Protein AF-A0A183A1S3-F1 (afdb_monomer)

Structure (mmCIF, N/CA/C/O backbone):
data_AF-A0A183A1S3-F1
#
_entry.id   AF-A0A183A1S3-F1
#
loop_
_atom_site.group_PDB
_atom_site.id
_atom_site.type_symbol
_atom_site.label_atom_id
_atom_site.label_alt_id
_atom_site.label_comp_id
_atom_site.label_asym_id
_atom_site.label_entity_id
_atom_site.label_seq_id
_atom_site.pdbx_PDB_ins_code
_atom_site.Cartn_x
_atom_site.Cartn_y
_atom_site.Cartn_z
_atom_site.occupancy
_atom_site.B_iso_or_equiv
_atom_site.auth_seq_id
_atom_site.auth_comp_id
_atom_site.auth_asym_id
_atom_site.auth_atom_id
_atom_site.pdbx_PDB_model_num
ATOM 1 N N . MET A 1 1 ? 10.368 -7.532 -5.852 1.00 74.38 1 MET A N 1
ATOM 2 C CA . MET A 1 1 ? 9.789 -8.353 -6.948 1.00 74.38 1 MET A CA 1
ATOM 3 C C . MET A 1 1 ? 8.423 -8.951 -6.631 1.00 74.38 1 MET A C 1
ATOM 5 O O . MET A 1 1 ? 7.540 -8.964 -7.488 1.00 74.38 1 MET A O 1
ATOM 9 N N . T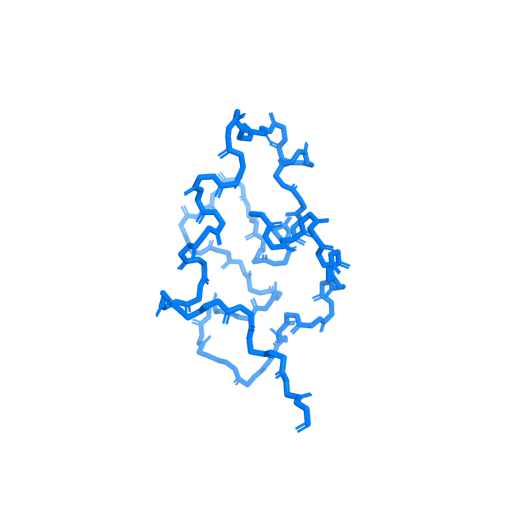RP A 1 2 ? 8.232 -9.451 -5.408 1.00 84.62 2 TRP A N 1
ATOM 10 C CA . TRP A 1 2 ? 7.004 -10.130 -4.989 1.00 84.62 2 TRP A CA 1
ATOM 11 C C . TRP A 1 2 ? 5.687 -9.402 -5.335 1.00 84.62 2 TRP A C 1
ATOM 13 O O . TRP A 1 2 ? 4.784 -10.018 -5.902 1.00 84.62 2 TRP A O 1
ATOM 23 N N . HIS A 1 3 ? 5.576 -8.094 -5.067 1.00 87.44 3 HIS A N 1
ATOM 24 C CA . HIS A 1 3 ? 4.335 -7.352 -5.332 1.00 87.44 3 HIS A CA 1
ATOM 25 C C . HIS A 1 3 ? 3.987 -7.307 -6.834 1.00 87.44 3 HIS A C 1
ATOM 27 O O . HIS A 1 3 ? 2.838 -7.550 -7.198 1.00 87.44 3 HIS A O 1
ATOM 33 N N . ARG A 1 4 ? 4.984 -7.112 -7.711 1.00 85.44 4 ARG A N 1
ATOM 34 C CA . ARG A 1 4 ? 4.823 -7.140 -9.177 1.00 85.44 4 ARG A CA 1
ATOM 35 C C . ARG A 1 4 ? 4.347 -8.498 -9.686 1.00 85.44 4 ARG A C 1
ATOM 37 O O . ARG A 1 4 ? 3.471 -8.573 -10.548 1.00 85.44 4 ARG A O 1
ATOM 44 N N . LYS A 1 5 ? 4.929 -9.570 -9.136 1.00 84.56 5 LYS A N 1
ATOM 45 C CA . LYS A 1 5 ? 4.654 -10.959 -9.524 1.00 84.56 5 LYS A CA 1
ATOM 46 C C . LYS A 1 5 ? 3.264 -11.420 -9.091 1.00 84.56 5 LYS A C 1
ATOM 48 O O . LYS A 1 5 ? 2.538 -11.990 -9.898 1.00 84.56 5 LYS A O 1
ATOM 53 N N . TYR A 1 6 ? 2.901 -11.191 -7.830 1.00 88.19 6 TYR A N 1
ATOM 54 C CA . TYR A 1 6 ? 1.681 -11.758 -7.243 1.00 88.19 6 TYR A CA 1
ATOM 55 C C . TYR A 1 6 ? 0.503 -10.790 -7.189 1.00 88.19 6 TYR A C 1
ATOM 57 O O . TYR A 1 6 ? -0.617 -11.237 -6.957 1.00 88.19 6 TYR A O 1
ATOM 65 N N . LYS A 1 7 ? 0.740 -9.488 -7.399 1.00 91.44 7 LYS A N 1
ATOM 66 C CA . LYS A 1 7 ? -0.281 -8.424 -7.399 1.00 91.44 7 LYS A CA 1
ATOM 67 C C . LYS A 1 7 ? -1.286 -8.583 -6.247 1.00 91.44 7 LYS A C 1
ATOM 69 O O . LYS A 1 7 ? -2.496 -8.655 -6.475 1.00 91.44 7 LYS A O 1
ATOM 74 N N . PRO A 1 8 ? -0.793 -8.719 -5.005 1.00 94.12 8 PRO A N 1
ATOM 75 C CA . PRO A 1 8 ? -1.634 -9.014 -3.855 1.00 94.12 8 PRO A CA 1
ATOM 76 C C . PRO A 1 8 ? -2.623 -7.874 -3.605 1.00 94.12 8 PRO A C 1
ATOM 78 O O . PRO A 1 8 ? -2.303 -6.694 -3.736 1.00 94.12 8 PRO A O 1
ATOM 81 N N . SER A 1 9 ? -3.824 -8.212 -3.143 1.00 94.50 9 SER A N 1
ATOM 82 C CA . SER A 1 9 ? -4.738 -7.187 -2.644 1.00 94.50 9 SER A CA 1
ATOM 83 C C . SER A 1 9 ? -4.215 -6.612 -1.330 1.00 94.50 9 SER A C 1
ATOM 85 O O . SER A 1 9 ? -3.888 -7.368 -0.422 1.00 94.50 9 SER A O 1
ATOM 87 N N . VAL A 1 10 ? -4.275 -5.292 -1.144 1.00 94.69 10 VAL A N 1
ATOM 88 C CA . VAL A 1 10 ? -3.972 -4.631 0.143 1.00 94.69 10 VAL A CA 1
ATOM 89 C C . VAL A 1 10 ? -4.814 -5.158 1.320 1.00 94.69 10 VAL A C 1
ATOM 91 O O . VAL A 1 10 ? -4.483 -4.957 2.486 1.00 94.69 10 VAL A O 1
ATOM 94 N N . LYS A 1 11 ? -5.916 -5.870 1.043 1.00 94.31 11 LYS A N 1
ATOM 95 C CA . LYS A 1 11 ? -6.737 -6.546 2.058 1.00 94.31 11 LYS A CA 1
ATOM 96 C C . LYS A 1 11 ? -6.014 -7.702 2.761 1.00 94.31 11 LYS A C 1
ATOM 98 O O . LYS A 1 11 ? -6.433 -8.050 3.859 1.00 94.31 11 LYS A O 1
ATOM 103 N N . VAL A 1 12 ? -4.962 -8.273 2.164 1.00 94.69 12 VAL A N 1
ATOM 104 C CA . VAL A 1 12 ? -4.163 -9.334 2.804 1.00 94.69 12 VAL A CA 1
ATOM 105 C C . VAL A 1 12 ? -3.254 -8.786 3.905 1.00 94.69 12 VAL A C 1
ATOM 107 O O . VAL A 1 12 ? -2.861 -9.530 4.797 1.00 94.69 12 VAL A O 1
ATOM 110 N N . PHE A 1 13 ? -2.948 -7.483 3.875 1.00 95.25 13 PHE A N 1
ATOM 111 C CA . PHE A 1 13 ? -2.232 -6.814 4.953 1.00 95.25 13 PHE A CA 1
ATOM 112 C C . PHE A 1 13 ? -3.178 -6.702 6.169 1.00 95.25 13 PHE A C 1
ATOM 114 O O . PHE A 1 13 ? -4.234 -6.066 6.067 1.00 95.25 13 PHE A O 1
ATOM 121 N N . PRO A 1 14 ? -2.846 -7.308 7.324 1.00 96.44 14 PRO A N 1
ATOM 122 C CA . PRO A 1 14 ? -3.725 -7.326 8.490 1.00 96.44 14 PRO A CA 1
ATOM 123 C C . PRO A 1 14 ? -4.020 -5.924 9.042 1.00 96.44 14 PRO A C 1
ATOM 125 O O . PRO A 1 14 ? -3.127 -5.106 9.251 1.00 96.44 14 PRO A O 1
ATOM 128 N N . LYS A 1 15 ? -5.298 -5.666 9.348 1.00 97.19 15 LYS A N 1
ATOM 129 C CA . LYS A 1 15 ? -5.743 -4.430 10.021 1.00 97.19 15 LYS A CA 1
ATOM 130 C C . LYS A 1 15 ? -5.670 -4.486 11.550 1.00 97.19 15 LYS A C 1
ATOM 132 O O . LYS A 1 15 ? -5.803 -3.461 12.202 1.00 97.19 15 LYS A O 1
ATOM 137 N N . LYS A 1 16 ? -5.599 -5.685 12.129 1.00 96.31 16 LYS A N 1
ATOM 138 C CA . LYS A 1 16 ? -5.679 -5.927 13.577 1.00 96.31 16 LYS A CA 1
ATOM 139 C C . LYS A 1 16 ? -5.004 -7.246 13.933 1.00 96.31 16 LYS A C 1
ATOM 141 O O . LYS A 1 16 ? -4.745 -8.052 13.043 1.00 96.31 16 LYS A O 1
ATOM 146 N N . GLY A 1 17 ? -4.775 -7.473 15.227 1.00 96.50 17 GLY A N 1
ATOM 147 C CA . GLY A 1 17 ? -4.135 -8.701 15.715 1.00 96.50 17 GLY A CA 1
ATOM 148 C C . GLY A 1 17 ? -2.637 -8.765 15.405 1.00 96.50 17 GLY A C 1
ATOM 149 O O . GLY A 1 17 ? -2.080 -9.849 15.289 1.00 96.50 17 GLY A O 1
ATOM 150 N N . VAL A 1 18 ? -1.999 -7.605 15.242 1.00 96.44 18 VAL A N 1
ATOM 151 C CA . VAL A 1 18 ? -0.559 -7.454 15.009 1.00 96.44 18 VAL A CA 1
ATOM 152 C C . VAL A 1 18 ? 0.044 -6.536 16.064 1.00 96.44 18 VAL A C 1
ATOM 154 O O . VAL A 1 18 ? -0.680 -5.887 16.820 1.00 96.44 18 VAL A O 1
ATOM 157 N N . ARG A 1 19 ? 1.378 -6.493 16.131 1.00 96.56 19 ARG A N 1
ATOM 158 C CA . ARG A 1 19 ? 2.089 -5.588 17.040 1.00 96.56 19 ARG A CA 1
ATOM 159 C C . ARG A 1 19 ? 1.707 -4.122 16.757 1.00 96.56 19 ARG A C 1
ATOM 161 O O . ARG A 1 19 ? 1.481 -3.791 15.592 1.00 96.56 19 ARG A O 1
ATOM 168 N N . PRO A 1 20 ? 1.663 -3.251 17.780 1.00 96.12 20 PRO A N 1
ATOM 169 C CA . PRO A 1 20 ? 1.359 -1.831 17.594 1.00 96.12 20 PRO A CA 1
ATOM 170 C C . PRO A 1 20 ? 2.244 -1.175 16.524 1.00 96.12 20 PRO A C 1
ATOM 172 O O . PRO A 1 20 ? 3.444 -1.445 16.476 1.00 96.12 20 PRO A O 1
ATOM 175 N N . GLY A 1 21 ? 1.653 -0.340 15.664 1.00 95.44 21 GLY A N 1
ATOM 176 C CA . GLY A 1 21 ? 2.349 0.354 14.572 1.00 95.44 21 GLY A CA 1
ATOM 177 C C . GLY A 1 21 ? 2.506 -0.469 13.287 1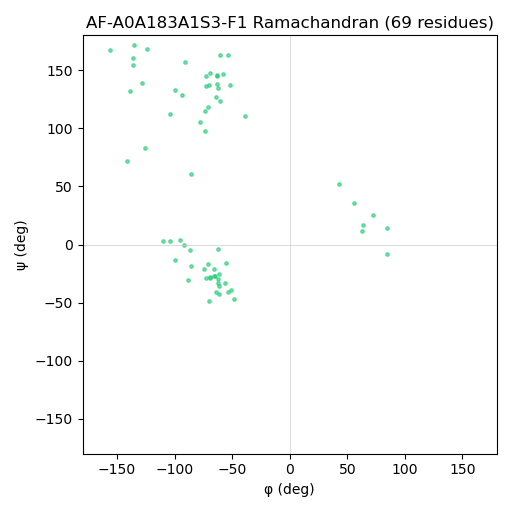.00 95.44 21 GLY A C 1
ATOM 178 O O . GLY A 1 21 ? 2.916 0.072 12.262 1.00 95.44 21 GLY A O 1
ATOM 179 N N . HIS A 1 22 ? 2.173 -1.764 13.311 1.00 97.06 22 HIS A N 1
ATOM 180 C CA . HIS A 1 22 ? 2.250 -2.650 12.147 1.00 97.06 22 HIS A CA 1
ATOM 181 C C . HIS A 1 22 ? 0.890 -2.956 11.517 1.00 97.06 22 HIS A C 1
ATOM 183 O O . HIS A 1 22 ? 0.838 -3.760 10.588 1.00 97.06 22 HIS A O 1
ATOM 189 N N . ALA A 1 23 ? -0.222 -2.390 11.996 1.00 97.88 23 ALA A N 1
ATOM 190 C CA . ALA A 1 23 ? -1.487 -2.582 11.299 1.00 97.88 23 ALA A CA 1
ATOM 191 C C . ALA A 1 23 ? -1.454 -1.844 9.960 1.00 97.88 23 ALA A C 1
ATOM 193 O O . ALA A 1 23 ? -0.858 -0.778 9.822 1.00 97.88 23 ALA A O 1
ATOM 194 N N . ARG A 1 24 ? -2.145 -2.390 8.961 1.00 97.56 24 ARG A N 1
ATOM 195 C CA . ARG A 1 24 ? -2.258 -1.780 7.632 1.00 97.56 24 ARG A CA 1
ATOM 196 C C . ARG A 1 24 ? -2.702 -0.315 7.677 1.00 97.56 24 ARG A C 1
ATOM 198 O O . ARG A 1 24 ? -2.231 0.497 6.887 1.00 97.56 24 ARG A O 1
ATOM 205 N N . ASP A 1 25 ? -3.624 -0.007 8.583 1.00 97.31 25 ASP A N 1
ATOM 206 C CA . ASP A 1 25 ? -4.220 1.320 8.700 1.00 97.31 25 ASP A CA 1
ATOM 207 C C . ASP A 1 25 ? -3.451 2.215 9.703 1.00 97.31 25 ASP A C 1
ATOM 209 O O . ASP A 1 25 ? -3.820 3.377 9.859 1.00 97.31 25 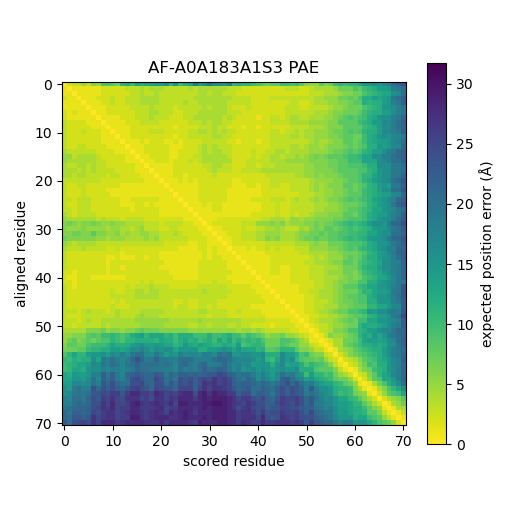ASP A O 1
ATOM 213 N N . ASP A 1 26 ? -2.376 1.728 10.342 1.00 97.44 26 ASP A N 1
ATOM 214 C CA . ASP A 1 26 ? -1.508 2.545 11.205 1.00 97.44 26 ASP A CA 1
ATOM 215 C C . ASP A 1 26 ? -0.654 3.505 10.367 1.00 97.44 26 ASP A C 1
ATOM 217 O O . ASP A 1 26 ? -0.193 3.159 9.274 1.00 97.44 26 ASP A O 1
ATOM 221 N N . PHE A 1 27 ? -0.412 4.704 10.903 1.00 97.88 27 PHE A N 1
ATOM 222 C CA . PHE A 1 27 ? 0.576 5.626 10.348 1.00 97.88 27 PHE A CA 1
ATOM 223 C C . PHE A 1 27 ? 1.991 5.134 10.644 1.00 97.88 27 PHE A C 1
ATOM 225 O O . PHE A 1 27 ? 2.297 4.731 11.768 1.00 97.88 27 PHE A O 1
ATOM 232 N N . MET A 1 28 ? 2.861 5.204 9.639 1.00 97.06 28 MET A N 1
ATOM 233 C CA . MET A 1 28 ? 4.278 4.910 9.805 1.00 97.06 28 MET A CA 1
ATOM 234 C C . MET A 1 28 ? 4.904 5.926 10.760 1.00 97.06 28 MET A C 1
ATOM 236 O O . MET A 1 28 ? 4.775 7.140 10.586 1.00 97.06 28 MET A O 1
ATOM 240 N N . ILE A 1 29 ? 5.578 5.415 11.787 1.00 95.44 29 ILE A N 1
ATOM 241 C CA . ILE A 1 29 ? 6.196 6.237 12.828 1.00 95.44 29 ILE A CA 1
ATOM 242 C C . ILE A 1 29 ? 7.292 7.112 12.206 1.00 95.44 29 ILE A C 1
ATOM 244 O O . ILE A 1 29 ? 8.078 6.641 11.388 1.00 95.44 29 ILE A O 1
AT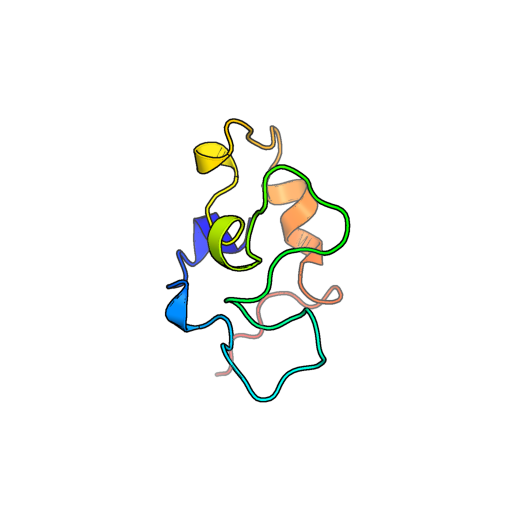OM 248 N N . ALA A 1 30 ? 7.352 8.376 12.636 1.00 94.62 30 ALA A N 1
ATOM 249 C CA . ALA A 1 30 ? 8.354 9.369 12.233 1.00 94.62 30 ALA A CA 1
ATOM 250 C C . ALA A 1 30 ? 8.356 9.767 10.739 1.00 94.62 30 ALA A C 1
ATOM 252 O O . ALA A 1 30 ? 9.310 10.391 10.279 1.00 94.62 30 ALA A O 1
ATOM 253 N N . ILE A 1 31 ? 7.284 9.475 9.995 1.00 95.12 31 ILE A N 1
ATOM 254 C CA . ILE A 1 31 ? 7.089 9.950 8.617 1.00 95.12 31 ILE A CA 1
ATOM 255 C C . ILE A 1 31 ? 6.140 11.160 8.608 1.00 95.12 31 ILE A C 1
ATOM 257 O O . ILE A 1 31 ? 5.081 11.132 9.239 1.00 95.12 31 ILE A O 1
ATOM 261 N N . TYR A 1 32 ? 6.515 12.219 7.879 1.00 92.19 32 TYR A N 1
ATOM 262 C CA . TYR A 1 32 ? 5.686 13.405 7.643 1.00 92.19 32 TYR A CA 1
ATOM 263 C C . TYR A 1 32 ? 5.804 13.872 6.177 1.00 92.19 32 TYR A C 1
ATOM 265 O O . TYR A 1 32 ? 6.933 14.019 5.705 1.00 92.19 32 TYR A O 1
ATOM 273 N N . PRO A 1 33 ? 4.700 14.157 5.453 1.00 92.81 33 PRO A N 1
ATOM 274 C CA . PRO A 1 33 ? 3.292 14.050 5.862 1.00 92.81 33 PRO A CA 1
ATOM 275 C C . PRO A 1 33 ? 2.868 12.629 6.255 1.00 92.81 33 PRO A C 1
ATOM 277 O O . PRO A 1 33 ? 3.565 11.662 5.961 1.00 92.81 33 PRO A O 1
ATOM 280 N N . LEU A 1 34 ? 1.736 12.506 6.951 1.00 96.00 34 LEU A N 1
ATOM 281 C CA . LEU A 1 34 ? 1.264 11.218 7.461 1.00 96.00 34 LEU A CA 1
ATOM 282 C C . LEU A 1 34 ? 1.006 10.222 6.319 1.00 96.00 34 LEU A C 1
ATOM 284 O O . LEU A 1 34 ? 0.184 10.484 5.444 1.00 96.00 34 LEU A O 1
ATOM 288 N N . ALA A 1 35 ? 1.661 9.062 6.386 1.00 96.62 35 ALA A N 1
ATOM 289 C CA . ALA A 1 35 ? 1.489 7.947 5.457 1.00 96.62 35 ALA A CA 1
ATOM 290 C C . ALA A 1 35 ? 1.220 6.654 6.233 1.00 96.62 35 ALA A C 1
ATOM 292 O O . ALA A 1 35 ? 1.833 6.410 7.277 1.00 96.62 35 ALA A O 1
ATOM 293 N N . ARG A 1 36 ? 0.289 5.829 5.752 1.00 97.06 36 ARG A N 1
ATOM 294 C CA . ARG A 1 36 ? -0.053 4.539 6.363 1.00 97.06 36 ARG A CA 1
ATOM 295 C C . ARG A 1 36 ? 0.788 3.417 5.777 1.00 97.06 36 ARG A C 1
ATOM 297 O O . ARG A 1 36 ? 1.210 3.477 4.625 1.00 97.06 36 ARG A O 1
ATOM 304 N N . ASN A 1 37 ? 0.935 2.333 6.533 1.00 97.00 37 ASN A N 1
ATOM 305 C CA . ASN A 1 37 ? 1.570 1.110 6.031 1.00 97.00 37 ASN A CA 1
ATOM 306 C C . ASN A 1 37 ? 0.914 0.614 4.726 1.00 97.00 37 ASN A C 1
ATOM 308 O O . ASN A 1 37 ? 1.599 0.194 3.795 1.00 97.00 37 ASN A O 1
ATOM 312 N N . GLY A 1 38 ? -0.420 0.688 4.646 1.00 96.69 38 GLY A N 1
ATOM 313 C CA . GLY A 1 38 ? -1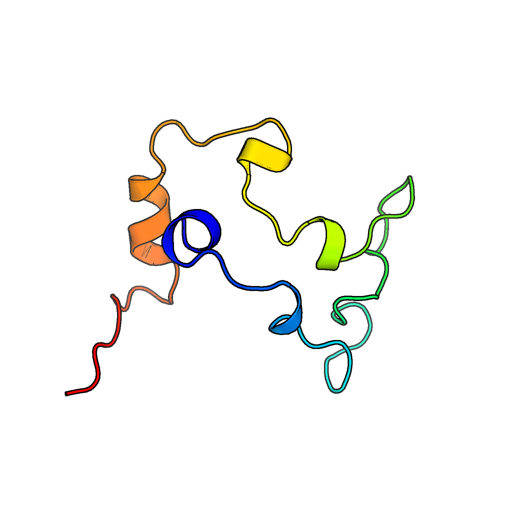.187 0.293 3.466 1.00 96.69 38 GLY A CA 1
ATOM 314 C C . GLY A 1 38 ? -0.949 1.163 2.230 1.00 96.69 38 GLY A C 1
ATOM 315 O O . GLY A 1 38 ? -1.066 0.643 1.123 1.00 96.69 38 GLY A O 1
ATOM 316 N N . ASP A 1 39 ? -0.571 2.432 2.400 1.00 96.12 39 ASP A N 1
ATOM 317 C CA . ASP A 1 39 ? -0.314 3.352 1.281 1.00 96.12 39 ASP A CA 1
ATOM 318 C C . ASP A 1 39 ? 0.959 2.949 0.519 1.00 96.12 39 ASP A C 1
ATOM 320 O O . ASP A 1 39 ? 1.052 3.123 -0.693 1.00 96.12 39 ASP A O 1
ATOM 324 N N . MET A 1 40 ? 1.911 2.328 1.223 1.00 95.31 40 MET A N 1
ATOM 325 C CA . MET A 1 40 ? 3.160 1.816 0.651 1.00 95.31 40 MET A CA 1
ATOM 326 C C . MET A 1 40 ? 3.028 0.389 0.097 1.00 95.31 40 MET A C 1
ATOM 328 O O . MET A 1 40 ? 3.977 -0.139 -0.480 1.00 95.31 40 MET A O 1
ATOM 332 N N . PHE A 1 41 ? 1.872 -0.265 0.261 1.00 95.75 41 PHE A N 1
ATOM 333 C CA . PHE A 1 41 ? 1.643 -1.641 -0.189 1.00 95.75 41 PHE A CA 1
ATOM 334 C C . PHE A 1 41 ? 1.203 -1.687 -1.661 1.00 95.75 41 PHE A C 1
ATOM 336 O O . PHE A 1 41 ? 0.111 -2.151 -1.995 1.00 95.75 41 PHE A O 1
ATOM 343 N N . VAL A 1 42 ? 2.070 -1.179 -2.534 1.00 94.50 42 VAL A N 1
ATOM 344 C CA . VAL A 1 42 ? 1.879 -1.070 -3.987 1.00 94.50 42 VAL A CA 1
ATOM 345 C C . VAL A 1 42 ? 3.148 -1.512 -4.728 1.00 94.50 42 VAL A C 1
ATOM 347 O O . VAL A 1 42 ? 4.183 -1.760 -4.110 1.00 94.50 42 VAL A O 1
ATOM 350 N N . ASP A 1 43 ? 3.088 -1.634 -6.058 1.00 91.00 43 ASP A N 1
ATOM 351 C CA . ASP A 1 43 ? 4.298 -1.822 -6.872 1.00 91.00 43 ASP A CA 1
ATOM 352 C C . ASP A 1 43 ? 5.211 -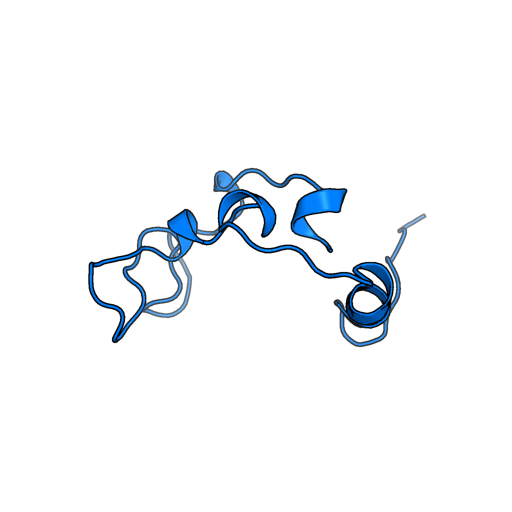0.591 -6.751 1.00 91.00 43 ASP A C 1
ATOM 354 O O . ASP A 1 43 ? 4.722 0.538 -6.678 1.00 91.00 43 ASP A O 1
ATOM 358 N N . SER A 1 44 ? 6.530 -0.794 -6.763 1.00 89.75 44 SER A N 1
ATOM 359 C CA . SER A 1 44 ? 7.506 0.298 -6.691 1.00 89.75 44 SER A CA 1
ATOM 360 C C . SER A 1 44 ? 7.317 1.328 -7.805 1.00 89.75 44 SER A C 1
ATOM 362 O O . SER A 1 44 ? 7.478 2.521 -7.551 1.00 89.75 44 SER A O 1
ATOM 364 N N . THR A 1 45 ? 6.872 0.916 -9.000 1.00 91.56 45 THR A N 1
ATOM 365 C CA . THR A 1 45 ? 6.616 1.857 -10.104 1.00 91.56 45 THR A CA 1
ATOM 366 C C . THR A 1 45 ? 5.518 2.858 -9.767 1.00 91.56 45 THR A C 1
ATOM 368 O O . THR A 1 45 ? 5.559 3.992 -10.233 1.00 91.56 45 THR A O 1
ATOM 371 N N . SER A 1 46 ? 4.557 2.479 -8.917 1.00 94.06 46 SER A N 1
ATOM 372 C CA . SER A 1 46 ? 3.517 3.392 -8.425 1.00 94.06 46 SER A CA 1
ATOM 373 C C . SER A 1 46 ? 4.062 4.435 -7.445 1.00 94.06 46 SER A C 1
ATOM 375 O O . SER A 1 46 ? 3.407 5.444 -7.203 1.00 94.06 46 SER A O 1
ATOM 377 N N . LEU A 1 47 ? 5.256 4.204 -6.895 1.00 93.00 47 LEU A N 1
ATOM 378 C CA . LEU A 1 47 ? 5.996 5.139 -6.047 1.00 93.00 47 LEU A CA 1
ATOM 379 C C . LEU A 1 47 ? 7.023 5.961 -6.847 1.00 93.00 47 LEU A C 1
ATOM 381 O O . LEU A 1 47 ? 7.770 6.740 -6.260 1.00 93.00 47 LEU A O 1
ATOM 385 N N . GLY A 1 48 ? 7.069 5.801 -8.175 1.00 94.88 48 GLY A N 1
ATOM 386 C CA . GLY A 1 48 ? 7.932 6.581 -9.062 1.00 94.88 48 GLY A CA 1
ATOM 387 C C . GLY A 1 48 ? 9.364 6.062 -9.201 1.00 94.88 48 GLY A C 1
ATOM 388 O O . GLY A 1 48 ? 10.206 6.788 -9.724 1.00 94.88 48 GLY A O 1
ATOM 389 N N . TYR A 1 49 ? 9.655 4.833 -8.765 1.00 90.75 49 TYR A N 1
ATOM 390 C CA . TYR A 1 49 ? 10.962 4.205 -8.975 1.00 90.75 49 TYR A CA 1
ATOM 391 C C . TYR A 1 49 ? 10.833 2.747 -9.426 1.00 90.75 49 TYR A C 1
ATOM 393 O O . TYR A 1 49 ? 9.849 2.066 -9.138 1.00 90.75 49 TYR A O 1
ATOM 401 N N . ASP A 1 50 ? 11.846 2.245 -10.127 1.00 89.50 50 ASP A N 1
ATOM 402 C CA . ASP A 1 50 ? 11.952 0.829 -10.469 1.00 89.50 50 ASP A CA 1
ATOM 403 C C . ASP A 1 50 ? 13.382 0.327 -10.250 1.00 89.50 50 ASP A C 1
ATOM 405 O O . ASP A 1 50 ? 14.319 1.117 -10.143 1.00 89.50 50 ASP A O 1
ATOM 409 N N . TYR A 1 51 ? 13.535 -0.989 -10.138 1.00 83.06 51 TYR A N 1
ATOM 410 C CA . TYR A 1 51 ? 14.835 -1.639 -10.016 1.00 83.06 51 TYR A CA 1
ATOM 411 C C . TYR A 1 51 ? 15.336 -2.067 -11.398 1.00 83.06 51 TYR A C 1
ATOM 413 O O . TYR A 1 51 ? 14.638 -2.805 -12.089 1.00 83.06 51 TYR A O 1
ATOM 421 N N . ASP A 1 52 ? 16.568 -1.692 -11.755 1.00 84.31 52 ASP A N 1
ATOM 422 C CA . ASP A 1 52 ? 17.193 -2.075 -13.035 1.00 84.31 52 ASP A CA 1
ATOM 423 C C . ASP A 1 52 ? 17.349 -3.595 -13.187 1.00 84.31 52 ASP A C 1
ATOM 425 O O . ASP A 1 52 ? 17.208 -4.147 -14.277 1.00 84.31 52 ASP A O 1
ATOM 429 N N . ASN A 1 53 ? 17.634 -4.286 -12.079 1.00 77.50 53 ASN A N 1
ATOM 430 C CA . ASN A 1 53 ? 17.706 -5.741 -12.023 1.00 77.50 53 ASN A CA 1
ATOM 431 C C . ASN A 1 53 ? 16.777 -6.267 -10.921 1.00 77.50 53 ASN A C 1
ATOM 433 O O . ASN A 1 53 ? 17.217 -6.522 -9.794 1.00 77.50 53 ASN A O 1
ATOM 437 N N . PRO A 1 54 ? 15.479 -6.411 -11.218 1.00 65.94 54 PRO A N 1
ATOM 438 C CA . PRO A 1 54 ? 14.506 -6.798 -10.214 1.00 65.94 54 PRO A CA 1
ATOM 439 C C . PRO A 1 54 ? 14.704 -8.263 -9.779 1.00 65.94 54 PRO A C 1
ATOM 441 O O . PRO A 1 54 ? 14.438 -8.604 -8.627 1.00 65.94 54 PRO A O 1
ATOM 444 N N . ASP A 1 55 ? 15.245 -9.124 -10.647 1.00 68.69 55 ASP A N 1
ATOM 445 C CA . ASP A 1 55 ? 15.509 -10.535 -10.341 1.00 68.69 55 ASP A CA 1
ATOM 446 C C . ASP A 1 55 ? 16.694 -10.727 -9.381 1.00 68.69 55 ASP A C 1
ATOM 448 O O . ASP A 1 55 ? 16.687 -11.669 -8.588 1.00 68.69 55 ASP A O 1
ATOM 452 N N . ALA A 1 56 ? 17.675 -9.817 -9.372 1.00 67.69 56 ALA A N 1
ATOM 453 C CA . ALA A 1 56 ? 18.847 -9.918 -8.495 1.00 67.69 56 ALA A CA 1
ATOM 454 C C . ALA A 1 56 ? 18.506 -9.876 -6.996 1.00 67.69 56 ALA A C 1
ATOM 456 O O . ALA A 1 56 ? 19.166 -10.535 -6.193 1.00 67.69 56 ALA A O 1
ATOM 457 N N . VAL A 1 57 ? 17.470 -9.127 -6.611 1.00 59.62 57 VAL A N 1
ATOM 458 C CA . VAL A 1 57 ? 16.991 -9.046 -5.219 1.00 59.62 57 VAL A CA 1
ATOM 459 C C . VAL A 1 57 ? 15.949 -10.122 -4.897 1.00 59.62 57 VAL A C 1
ATOM 461 O O . VAL A 1 57 ? 15.905 -10.613 -3.770 1.00 59.62 57 VAL A O 1
ATOM 464 N N . GLY A 1 58 ? 15.163 -10.550 -5.893 1.00 55.84 58 GLY A N 1
ATOM 465 C CA . GLY A 1 58 ? 14.071 -11.520 -5.747 1.00 55.84 58 GLY A CA 1
ATOM 466 C C . GLY A 1 58 ? 14.494 -12.935 -5.339 1.00 55.84 58 GLY A C 1
ATOM 467 O O . GLY A 1 58 ? 13.719 -13.640 -4.692 1.00 55.84 58 GLY A O 1
ATOM 468 N N . PHE A 1 59 ? 15.722 -13.349 -5.670 1.00 52.47 59 PHE A N 1
ATOM 469 C CA . PHE A 1 59 ? 16.237 -14.695 -5.370 1.00 52.47 59 PHE A CA 1
ATOM 470 C C . PHE A 1 59 ? 16.294 -15.025 -3.868 1.00 52.47 59 PHE A C 1
ATOM 472 O O . PHE A 1 59 ? 16.209 -16.195 -3.496 1.00 52.47 59 PHE A O 1
ATOM 479 N N . TRP A 1 60 ? 16.396 -14.012 -3.002 1.00 53.38 60 TRP A N 1
ATOM 480 C CA . TRP A 1 60 ? 16.559 -14.190 -1.554 1.00 53.38 60 TRP A CA 1
ATOM 481 C C . TRP A 1 60 ? 15.330 -13.774 -0.732 1.00 53.38 60 TRP A C 1
ATOM 483 O O . TRP A 1 60 ? 15.370 -13.870 0.494 1.00 53.38 60 TRP A O 1
ATOM 493 N N . GLU A 1 61 ? 14.229 -13.358 -1.377 1.00 55.06 61 GLU A N 1
ATOM 494 C CA . GLU A 1 61 ? 13.066 -12.709 -0.735 1.00 55.06 61 GLU A CA 1
ATOM 495 C C . GLU A 1 61 ? 12.316 -13.593 0.301 1.00 55.06 61 GLU A C 1
ATOM 497 O O . GLU A 1 61 ? 11.425 -13.097 0.987 1.00 55.06 61 GLU A O 1
ATOM 502 N N . GLN A 1 62 ? 12.684 -14.869 0.498 1.00 52.88 62 GLN A N 1
ATOM 503 C CA . GLN A 1 62 ? 12.145 -15.736 1.563 1.0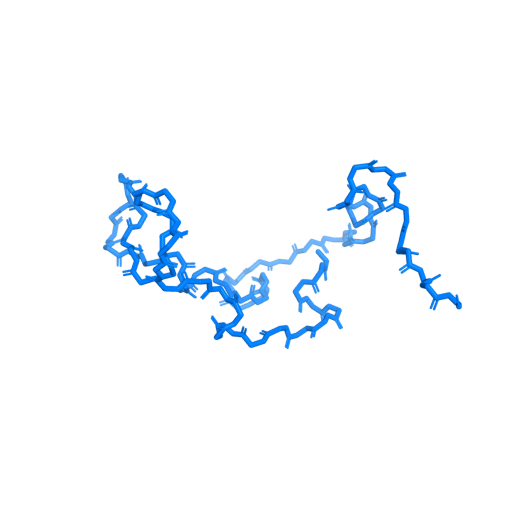0 52.88 62 GLN A CA 1
ATOM 504 C C . GLN A 1 62 ? 13.210 -16.658 2.190 1.00 52.88 62 GLN A C 1
ATOM 50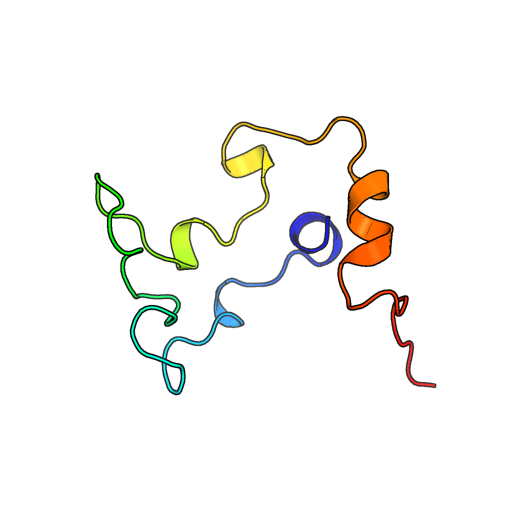6 O O . GLN A 1 62 ? 13.195 -17.873 2.000 1.00 52.88 62 GLN A O 1
ATOM 511 N N . ASN A 1 63 ? 14.137 -16.108 2.981 1.00 47.91 63 ASN A N 1
ATOM 512 C CA . ASN A 1 63 ? 15.099 -16.898 3.775 1.00 47.91 63 ASN A CA 1
ATOM 513 C C . ASN A 1 63 ? 15.943 -17.896 2.947 1.00 47.91 63 ASN A C 1
ATOM 515 O O . ASN A 1 63 ? 16.196 -19.015 3.398 1.00 47.91 63 ASN A O 1
ATOM 519 N N . GLY A 1 64 ? 16.327 -17.539 1.715 1.00 47.41 64 GLY A N 1
ATOM 520 C CA . GLY A 1 64 ? 17.099 -18.424 0.828 1.00 47.41 64 GLY A CA 1
ATOM 521 C C . GLY A 1 64 ? 16.390 -19.725 0.432 1.00 47.41 64 GLY A C 1
ATOM 522 O O . GLY A 1 64 ? 17.020 -20.626 -0.116 1.00 47.41 64 GLY A O 1
ATOM 523 N N . ARG A 1 65 ? 15.085 -19.845 0.700 1.00 44.22 65 ARG A N 1
ATOM 524 C CA . ARG A 1 65 ? 14.260 -20.956 0.234 1.00 44.22 65 ARG A CA 1
ATOM 525 C C . ARG A 1 65 ? 13.429 -20.437 -0.927 1.00 44.22 65 ARG A C 1
ATOM 527 O O . ARG A 1 65 ? 12.580 -19.567 -0.755 1.00 44.22 65 ARG A O 1
ATOM 534 N N . GLY A 1 66 ? 13.719 -20.950 -2.120 1.00 46.44 66 GLY A N 1
ATOM 535 C CA . GLY A 1 66 ? 12.870 -20.742 -3.285 1.00 46.44 66 GLY A CA 1
ATOM 536 C C . GLY A 1 66 ? 11.421 -21.141 -2.992 1.00 46.44 66 GLY A C 1
ATOM 537 O O . GLY A 1 66 ? 11.134 -21.833 -2.016 1.00 46.44 66 GLY A O 1
ATOM 538 N N . LEU A 1 67 ? 10.518 -20.675 -3.854 1.00 44.50 67 LEU A N 1
ATOM 539 C CA . LEU A 1 67 ? 9.082 -20.940 -3.811 1.00 44.50 67 LEU A CA 1
ATOM 540 C C . LEU A 1 67 ? 8.790 -22.398 -3.405 1.00 44.50 67 LEU A C 1
ATOM 542 O O . LEU A 1 67 ? 9.061 -23.317 -4.176 1.00 44.50 67 LEU A O 1
ATOM 546 N N . VAL A 1 68 ? 8.238 -22.623 -2.209 1.00 43.44 68 VAL A N 1
ATOM 547 C CA . VAL A 1 68 ? 7.772 -23.958 -1.815 1.00 43.44 68 VAL A CA 1
ATOM 548 C C . VAL A 1 68 ? 6.483 -24.231 -2.586 1.00 43.44 68 VAL A C 1
ATOM 550 O O . VAL A 1 68 ? 5.410 -23.766 -2.207 1.00 43.44 68 VAL A O 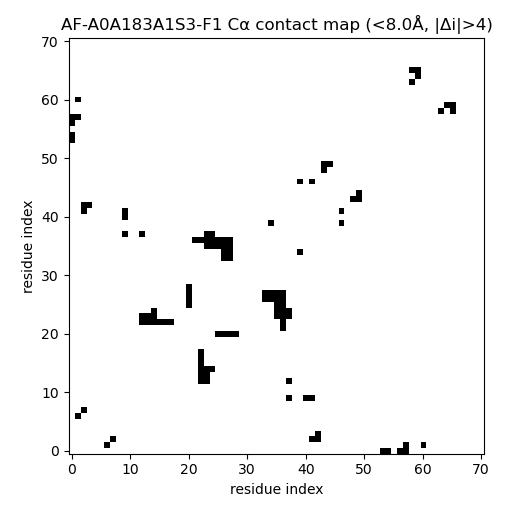1
ATOM 553 N N . VAL A 1 69 ? 6.600 -24.953 -3.699 1.00 42.06 69 VAL A N 1
ATOM 554 C CA . VAL A 1 69 ? 5.460 -25.588 -4.364 1.00 42.06 69 VAL A CA 1
ATOM 555 C C . VAL A 1 69 ? 5.145 -26.848 -3.561 1.00 42.06 69 VAL A C 1
ATOM 557 O O . VAL A 1 69 ? 5.909 -27.809 -3.589 1.00 42.06 69 VAL A O 1
ATOM 560 N N . LEU A 1 70 ? 4.063 -26.815 -2.783 1.00 33.62 70 LEU A N 1
ATOM 561 C CA . LEU A 1 70 ? 3.513 -28.010 -2.145 1.00 33.62 70 LEU A CA 1
ATOM 562 C C . LEU A 1 70 ? 2.828 -28.851 -3.231 1.00 33.62 70 LEU A C 1
ATOM 564 O O . LEU A 1 70 ? 1.865 -28.384 -3.842 1.00 33.62 70 LEU A O 1
ATOM 568 N N . HIS A 1 71 ? 3.370 -30.044 -3.479 1.00 39.12 71 HIS A N 1
ATOM 569 C CA . HIS A 1 71 ? 2.719 -31.131 -4.213 1.00 39.12 71 HIS A CA 1
ATOM 570 C C . HIS A 1 71 ? 1.897 -31.994 -3.258 1.00 39.12 71 HIS A C 1
ATOM 572 O O . HIS A 1 71 ? 2.354 -32.179 -2.106 1.00 39.12 71 HIS A O 1
#

pLDDT: mean 82.42, std 19.38, range [33.62, 97.88]

Solvent-accessible surface area (backbone atoms only — not comparable to full-atom values): 4692 Å² total; per-residue (Å²): 87,65,52,71,75,66,62,68,61,66,80,76,49,51,71,65,98,60,62,90,69,64,22,25,80,28,55,43,84,97,50,80,75,86,44,34,51,50,75,68,62,58,48,54,63,83,75,75,44,81,65,97,60,46,66,79,60,43,68,50,76,51,86,70,50,66,88,84,77,85,127

Foldseek 3Di:
DVCVVPVDDLPVQAQDPDDPQRHQQHWHPPDPPTDGNSNPSHPVVVVVDDDPCPPVVVCCPDPNDPDPDDD

Nearest PDB structures (foldseek):
  5m8r-assembly1_A  TM=9.157E-01  e=5.479E-02  Homo sapiens
  9ey8-assembly4_DA  TM=9.199E-01  e=1.385E-01  Homo sapiens

Mean predicted aligned error: 7.99 Å

Sequence (71 aa):
MWHRKYKPSVKVFPKKGVRPGHARDDFMIAIYPLARNGDMFVDSTSLGYDYDNPDAVGFWEQNGRGLVVLH

Organism: NCBI:txid27848

Secondary structure (DSSP, 8-state):
-HHHHH---GGGS-SSSS-TT-STTSBPTT-SS--BGGGG-S-GGGGT---SSHHHHHTTTTTT-------

Radius of gyration: 14.5 Å; Cα contacts (8 Å, |Δi|>4): 57; chains: 1; bounding box: 26×45×31 Å